Protein AF-A0A011VQW7-F1 (afdb_monomer)

Foldseek 3Di:
DPPPPPPPQKAFVVRDFDPAPAWWWFAFPVGDIAIWGHHPPFIDGPDPPDGSVRTTIIGHDDDPDDDDD

Organism: NCBI:txid1341156

Structure (mmCIF, N/CA/C/O backbone):
data_AF-A0A011VQW7-F1
#
_entry.id   AF-A0A011VQW7-F1
#
loop_
_atom_site.group_PDB
_atom_site.id
_atom_site.type_symbol
_atom_site.label_atom_id
_atom_site.label_alt_id
_atom_site.label_comp_id
_atom_site.label_asym_id
_atom_site.label_entity_id
_atom_site.label_seq_id
_atom_site.pdbx_PDB_ins_code
_atom_site.Cartn_x
_atom_site.Cartn_y
_atom_site.Cartn_z
_atom_site.occupancy
_atom_site.B_iso_or_equiv
_atom_site.auth_seq_id
_atom_site.auth_comp_id
_atom_site.auth_asym_id
_atom_site.auth_atom_id
_atom_site.pdbx_PDB_model_num
ATOM 1 N N . MET A 1 1 ? -27.830 -12.186 9.695 1.00 34.59 1 MET A N 1
ATOM 2 C CA . MET A 1 1 ? -27.453 -12.074 8.272 1.00 34.59 1 MET A CA 1
ATOM 3 C C . MET A 1 1 ? -26.237 -11.182 8.222 1.00 34.59 1 MET A C 1
ATOM 5 O O . MET A 1 1 ? -26.377 -9.963 8.210 1.00 34.59 1 MET A O 1
ATOM 9 N N . ASP A 1 2 ? -25.063 -11.796 8.316 1.00 44.75 2 ASP A N 1
ATOM 10 C CA . ASP A 1 2 ? -23.793 -11.103 8.164 1.00 44.75 2 ASP A CA 1
ATOM 11 C C . ASP A 1 2 ? -23.767 -10.451 6.785 1.00 44.75 2 ASP A C 1
ATOM 13 O O . ASP A 1 2 ? -23.912 -11.112 5.755 1.00 44.75 2 ASP A O 1
ATOM 17 N N . LYS A 1 3 ? -23.680 -9.121 6.765 1.00 47.19 3 LYS A N 1
ATOM 18 C CA . LYS A 1 3 ? -23.439 -8.382 5.531 1.00 47.19 3 LYS A CA 1
ATOM 19 C C . LYS A 1 3 ? -22.027 -8.747 5.092 1.00 47.19 3 LYS A C 1
ATOM 21 O O . LYS A 1 3 ? -21.071 -8.208 5.640 1.00 47.19 3 LYS A O 1
ATOM 26 N N . ILE A 1 4 ? -21.903 -9.662 4.133 1.00 52.00 4 ILE A N 1
ATOM 27 C CA . ILE A 1 4 ? -20.650 -9.883 3.410 1.00 52.00 4 ILE A CA 1
ATOM 28 C C . ILE A 1 4 ? -20.295 -8.532 2.787 1.00 52.00 4 ILE A C 1
ATOM 30 O O . ILE A 1 4 ? -21.009 -8.020 1.921 1.00 52.00 4 ILE A O 1
ATOM 34 N N . LYS A 1 5 ? -19.266 -7.894 3.346 1.00 50.12 5 LYS A N 1
ATOM 35 C CA . LYS A 1 5 ? -18.755 -6.605 2.898 1.00 50.12 5 LYS A CA 1
ATOM 36 C C . LYS A 1 5 ? -18.173 -6.858 1.509 1.00 50.12 5 LYS A C 1
ATOM 38 O O . LYS A 1 5 ? -17.238 -7.632 1.376 1.00 50.12 5 LYS A O 1
ATOM 43 N N . LYS A 1 6 ? -18.818 -6.302 0.488 1.00 50.22 6 LYS A N 1
ATOM 44 C CA . LYS A 1 6 ? -18.422 -6.454 -0.912 1.00 50.22 6 LYS A CA 1
ATOM 45 C C . LYS A 1 6 ? -16.968 -5.987 -1.060 1.00 50.22 6 LYS A C 1
ATOM 47 O O . LYS A 1 6 ? -16.652 -4.908 -0.565 1.00 50.22 6 LYS A O 1
ATOM 52 N N . ASP A 1 7 ? -16.123 -6.795 -1.698 1.00 58.38 7 ASP A N 1
ATOM 53 C CA . ASP A 1 7 ? -14.689 -6.568 -1.972 1.00 58.38 7 ASP A CA 1
ATOM 54 C C . ASP A 1 7 ? -14.398 -5.348 -2.889 1.00 58.38 7 ASP A C 1
ATOM 56 O O . ASP A 1 7 ? -13.443 -5.350 -3.657 1.00 58.38 7 ASP A O 1
ATOM 60 N N . ASP A 1 8 ? -15.218 -4.294 -2.845 1.00 64.62 8 ASP A N 1
ATOM 61 C CA . ASP A 1 8 ? -15.160 -3.143 -3.761 1.00 64.62 8 ASP A CA 1
ATOM 62 C C . ASP A 1 8 ? -14.127 -2.067 -3.350 1.00 64.62 8 ASP A C 1
ATOM 64 O O . ASP A 1 8 ? -13.994 -1.061 -4.044 1.00 64.62 8 ASP A O 1
ATOM 68 N N . ASP A 1 9 ? -13.403 -2.232 -2.236 1.00 82.44 9 ASP A N 1
ATOM 69 C CA . ASP A 1 9 ? -12.487 -1.193 -1.723 1.00 82.44 9 ASP A CA 1
ATOM 70 C C . ASP A 1 9 ? -11.043 -1.316 -2.267 1.00 82.44 9 ASP A C 1
ATOM 72 O O . ASP A 1 9 ? -10.224 -0.423 -2.035 1.00 82.44 9 ASP A O 1
ATOM 76 N N . TRP A 1 10 ? -10.712 -2.392 -2.995 1.00 93.31 10 TRP A N 1
ATOM 77 C CA . TRP A 1 10 ? -9.375 -2.600 -3.565 1.00 93.31 10 TRP A CA 1
ATOM 78 C C . TRP A 1 10 ? -9.167 -1.807 -4.858 1.00 93.31 10 TRP A C 1
ATOM 80 O O . TRP A 1 10 ? -9.933 -1.907 -5.812 1.00 93.31 10 TRP A O 1
ATOM 90 N N . ILE A 1 11 ? -8.076 -1.052 -4.901 1.00 95.38 11 ILE A N 1
ATOM 91 C CA . ILE A 1 11 ? -7.666 -0.201 -6.015 1.00 95.38 11 ILE A CA 1
ATOM 92 C C . ILE A 1 11 ? -6.445 -0.841 -6.671 1.00 95.38 11 ILE A C 1
ATOM 94 O O . ILE A 1 11 ? -5.442 -1.073 -5.997 1.00 95.38 11 ILE A O 1
ATOM 98 N N . SER A 1 12 ? -6.510 -1.115 -7.974 1.00 95.12 12 SER A N 1
ATOM 99 C CA . SER A 1 12 ? -5.353 -1.610 -8.728 1.00 95.12 12 SER A CA 1
ATOM 100 C C . SER A 1 12 ? -4.234 -0.567 -8.747 1.00 95.12 12 SER A C 1
ATOM 102 O O . SER A 1 12 ? -4.491 0.624 -8.949 1.00 95.12 12 SER A O 1
ATOM 104 N N . VAL A 1 13 ? -2.982 -1.007 -8.585 1.00 95.00 13 VAL A N 1
ATOM 105 C CA . VAL A 1 13 ? -1.809 -0.118 -8.702 1.00 95.00 13 VAL A CA 1
ATOM 106 C C . VAL A 1 13 ? -1.651 0.466 -10.110 1.00 95.00 13 VAL A C 1
ATOM 108 O O . VAL A 1 13 ? -1.060 1.534 -10.258 1.00 95.00 13 VAL A O 1
ATOM 111 N N . GLU A 1 14 ? -2.224 -0.200 -11.116 1.00 94.69 14 GLU A N 1
ATOM 112 C CA . GLU A 1 14 ? -2.273 0.269 -12.506 1.00 94.69 14 GLU A CA 1
ATOM 113 C C . GLU A 1 14 ? -3.329 1.366 -12.717 1.00 94.69 14 GLU A C 1
ATOM 115 O O . GLU A 1 14 ? -3.173 2.210 -13.597 1.00 94.69 14 GLU A O 1
ATOM 120 N N . ASP A 1 15 ? -4.390 1.390 -11.900 1.00 96.12 15 ASP A N 1
ATOM 121 C CA . ASP A 1 15 ? -5.430 2.423 -11.985 1.00 96.12 15 ASP A CA 1
ATOM 122 C C . ASP A 1 15 ? -4.960 3.719 -11.321 1.00 96.12 15 ASP A C 1
ATOM 124 O O . ASP A 1 15 ? -5.064 4.810 -11.888 1.00 96.12 15 ASP A O 1
ATOM 128 N N . ARG A 1 16 ? -4.464 3.610 -10.082 1.00 95.62 16 ARG A N 1
ATOM 129 C CA . ARG A 1 16 ? -3.833 4.716 -9.358 1.00 95.62 16 ARG A CA 1
ATOM 130 C C . ARG A 1 16 ? -2.985 4.215 -8.200 1.00 95.62 16 ARG A C 1
ATOM 132 O O . ARG A 1 16 ? -3.276 3.200 -7.571 1.00 95.62 16 ARG A O 1
ATOM 139 N N . LEU A 1 17 ? -2.011 5.033 -7.829 1.00 96.31 17 LEU A N 1
ATOM 140 C CA . LEU A 1 17 ? -1.197 4.851 -6.632 1.00 96.31 17 LEU A CA 1
ATOM 141 C C . LEU A 1 17 ? -1.764 5.685 -5.466 1.00 96.31 17 LEU A C 1
ATOM 143 O O . LEU A 1 17 ? -2.452 6.683 -5.717 1.00 96.31 17 LEU A O 1
ATOM 147 N N . PRO A 1 18 ? -1.512 5.294 -4.204 1.00 96.50 18 PRO A N 1
ATOM 148 C CA . PRO A 1 18 ? -1.872 6.110 -3.047 1.00 96.50 18 PRO A CA 1
ATOM 149 C C . PRO A 1 18 ? -1.030 7.390 -3.004 1.00 96.50 18 PRO A C 1
ATOM 151 O O . PRO A 1 18 ? -0.049 7.536 -3.746 1.00 96.50 18 PRO A O 1
ATOM 154 N N . ASN A 1 19 ? -1.381 8.323 -2.116 1.00 97.12 19 ASN A N 1
ATOM 155 C CA . ASN A 1 19 ? -0.513 9.476 -1.911 1.00 97.12 19 ASN A CA 1
ATOM 156 C C . ASN A 1 19 ? 0.847 9.008 -1.369 1.00 97.12 19 ASN A C 1
ATOM 158 O O . ASN A 1 19 ? 0.904 8.059 -0.579 1.00 97.12 19 ASN A O 1
ATOM 162 N N . PRO A 1 20 ? 1.959 9.658 -1.754 1.00 96.31 20 PRO A N 1
ATOM 163 C CA . PRO A 1 20 ? 3.249 9.320 -1.183 1.00 96.31 20 PRO A CA 1
ATOM 164 C C . PRO A 1 20 ? 3.219 9.389 0.349 1.00 96.31 20 PRO A C 1
ATOM 166 O O . PRO A 1 20 ? 2.709 10.360 0.908 1.00 96.31 20 PRO A O 1
ATOM 169 N N . TYR A 1 21 ? 3.797 8.382 1.006 1.00 95.19 21 TYR A N 1
ATOM 170 C CA . TYR A 1 21 ? 3.848 8.226 2.468 1.00 95.19 21 TYR A CA 1
ATOM 171 C C . TYR A 1 21 ? 2.496 7.968 3.160 1.00 95.19 21 TYR A C 1
ATOM 173 O O . TYR A 1 21 ? 2.433 7.982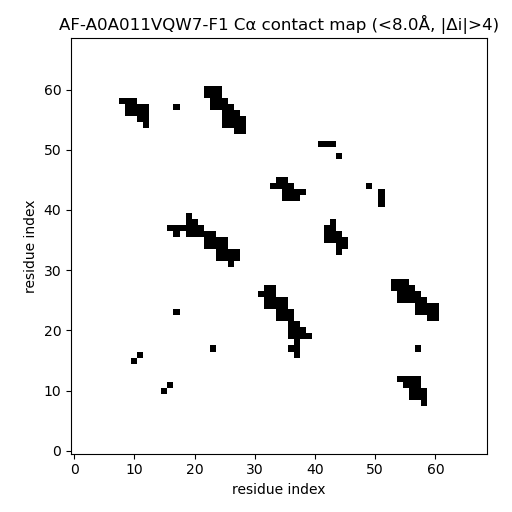 4.387 1.00 95.19 21 TYR A O 1
ATOM 181 N N . GLU A 1 22 ? 1.424 7.706 2.407 1.00 95.62 22 GLU A N 1
ATOM 182 C CA . GLU A 1 22 ? 0.154 7.231 2.960 1.00 95.62 22 GLU A CA 1
ATOM 183 C C . GLU A 1 22 ? 0.247 5.738 3.292 1.00 95.62 22 GLU A C 1
ATOM 185 O O . GLU A 1 22 ? 0.552 4.920 2.421 1.00 95.62 22 GLU A O 1
ATOM 190 N N . GLU A 1 23 ? -0.021 5.384 4.551 1.00 94.81 23 GLU A N 1
ATOM 191 C CA . GLU A 1 23 ? -0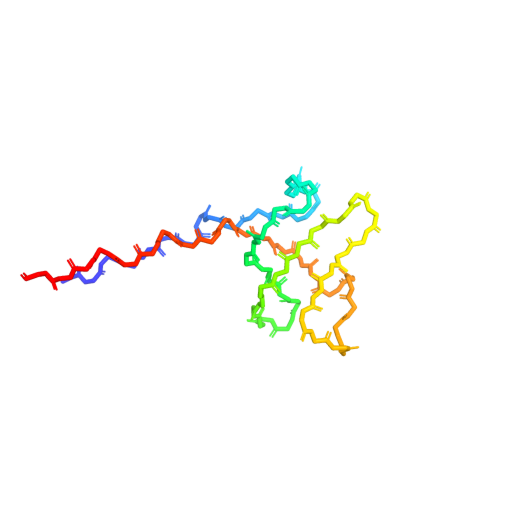.112 3.985 4.966 1.00 94.81 23 GLU A CA 1
ATOM 192 C C . GLU A 1 23 ? -1.406 3.356 4.449 1.00 94.81 23 GLU A C 1
ATOM 194 O O . GLU A 1 23 ? -2.515 3.836 4.702 1.00 94.81 23 GLU A O 1
ATOM 199 N N . VAL A 1 24 ? -1.250 2.247 3.738 1.00 95.38 24 VAL A N 1
ATOM 200 C CA . VAL A 1 24 ? -2.335 1.510 3.098 1.00 95.38 24 VAL A CA 1
ATOM 201 C C . VAL A 1 24 ? -2.171 0.017 3.340 1.00 95.38 24 VAL A C 1
ATOM 203 O O . VAL A 1 24 ? -1.093 -0.471 3.687 1.00 95.38 24 VAL A O 1
ATOM 206 N N . LEU A 1 25 ? -3.259 -0.722 3.146 1.00 95.06 25 LEU A N 1
ATOM 207 C CA . LEU A 1 25 ? -3.204 -2.171 3.049 1.00 95.06 25 LEU A CA 1
ATOM 208 C C . LEU A 1 25 ? -2.857 -2.540 1.604 1.00 95.06 25 LEU A C 1
ATOM 210 O O . LEU A 1 25 ? -3.598 -2.181 0.695 1.00 95.06 25 LEU A O 1
ATOM 214 N N . CYS A 1 26 ? -1.757 -3.250 1.397 1.00 94.44 26 CYS A N 1
ATOM 215 C CA . CYS A 1 26 ? -1.294 -3.752 0.108 1.00 94.44 26 CYS A CA 1
ATOM 216 C C . CYS A 1 26 ? -1.724 -5.209 -0.074 1.00 94.44 26 CYS A C 1
ATOM 218 O O . CYS A 1 26 ? -1.588 -6.008 0.852 1.00 94.44 26 CYS A O 1
ATOM 220 N N . TYR A 1 27 ? -2.190 -5.559 -1.271 1.00 93.81 27 TYR A N 1
ATOM 221 C CA . TYR A 1 27 ? -2.516 -6.922 -1.679 1.00 93.81 27 TYR A CA 1
ATOM 222 C C . TYR A 1 27 ? -1.418 -7.491 -2.573 1.00 93.81 27 TYR A C 1
ATOM 224 O O . TYR A 1 27 ? -1.018 -6.867 -3.562 1.00 93.81 27 TYR A O 1
ATOM 232 N N . LEU A 1 28 ? -0.955 -8.683 -2.225 1.00 90.56 28 LEU A N 1
ATOM 233 C CA . LEU A 1 28 ? 0.134 -9.387 -2.886 1.00 90.56 28 LEU A CA 1
ATOM 234 C C . LEU A 1 28 ? -0.418 -10.375 -3.919 1.00 90.56 28 LEU A C 1
ATOM 236 O O . LEU A 1 28 ? -1.536 -10.873 -3.783 1.00 90.56 28 LEU A O 1
ATOM 240 N N . TRP A 1 29 ? 0.363 -10.679 -4.955 1.00 86.94 29 TRP A N 1
ATOM 241 C CA . TRP A 1 29 ? -0.038 -11.617 -6.015 1.00 86.94 29 TRP A CA 1
ATOM 242 C C . TRP A 1 29 ? -0.374 -13.031 -5.510 1.00 86.94 29 TRP A C 1
ATOM 244 O O . TRP A 1 29 ? -1.116 -13.754 -6.172 1.00 86.94 29 TRP A O 1
ATOM 254 N N . ASP A 1 30 ? 0.166 -13.429 -4.358 1.00 87.19 30 ASP A N 1
ATOM 255 C CA . ASP A 1 30 ? -0.040 -14.737 -3.729 1.00 87.19 30 ASP A CA 1
ATOM 256 C C . ASP A 1 30 ? -1.281 -14.789 -2.817 1.00 87.19 30 ASP A C 1
ATOM 258 O O . ASP A 1 30 ? -1.568 -15.818 -2.204 1.00 87.19 30 ASP A O 1
ATOM 262 N N . GLY A 1 31 ? -2.035 -13.690 -2.742 1.00 87.19 31 GLY A N 1
ATOM 263 C CA . GLY A 1 31 ? -3.244 -13.567 -1.936 1.00 87.19 31 GLY A CA 1
ATOM 264 C C . GLY A 1 31 ? -3.014 -13.083 -0.504 1.00 87.19 31 GLY A C 1
ATOM 265 O O . GLY A 1 31 ? -3.984 -12.946 0.248 1.00 87.19 31 GLY A O 1
ATOM 266 N N . CYS A 1 32 ? -1.767 -12.804 -0.117 1.00 89.62 32 CYS A N 1
ATOM 267 C CA . CYS A 1 32 ? -1.453 -12.192 1.169 1.00 89.62 32 CYS A CA 1
ATOM 268 C C . CYS A 1 32 ? -1.753 -10.682 1.167 1.00 89.62 32 CYS A C 1
ATOM 270 O O . CYS A 1 32 ? -1.857 -10.040 0.121 1.00 89.62 32 CYS A O 1
ATOM 272 N N . TYR A 1 33 ? -1.839 -10.085 2.358 1.00 90.81 33 TYR A N 1
ATOM 273 C CA . TYR A 1 33 ? -1.898 -8.633 2.516 1.00 90.81 33 TYR A CA 1
ATOM 274 C C . TYR A 1 33 ? -0.977 -8.137 3.632 1.00 90.81 33 TYR A C 1
ATOM 276 O O . TYR A 1 33 ? -0.735 -8.832 4.619 1.00 90.81 33 TYR A O 1
ATOM 284 N N . ILE A 1 34 ? -0.465 -6.920 3.467 1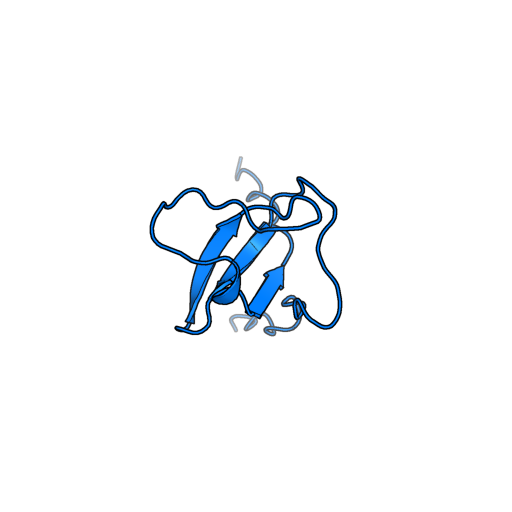.00 92.75 34 ILE A N 1
ATOM 285 C CA . ILE A 1 34 ? 0.522 -6.292 4.354 1.00 92.75 34 ILE A CA 1
ATOM 286 C C . ILE A 1 34 ? 0.294 -4.779 4.423 1.00 92.75 34 ILE A C 1
ATOM 288 O O . ILE A 1 34 ? -0.249 -4.200 3.490 1.00 92.75 34 ILE A O 1
ATOM 292 N N . ILE A 1 35 ? 0.707 -4.124 5.508 1.00 93.94 35 ILE A N 1
ATOM 293 C CA . ILE A 1 35 ? 0.731 -2.657 5.582 1.00 93.94 35 ILE A CA 1
ATOM 294 C C . ILE A 1 35 ? 1.999 -2.125 4.903 1.00 93.94 35 ILE A C 1
ATOM 296 O O . ILE A 1 35 ? 3.096 -2.646 5.110 1.00 93.94 35 ILE A O 1
ATOM 300 N N . GLY A 1 36 ? 1.847 -1.073 4.105 1.00 94.06 36 GLY A N 1
ATOM 301 C CA . GLY A 1 36 ? 2.958 -0.406 3.438 1.00 94.06 36 GLY A CA 1
ATOM 302 C C . GLY A 1 36 ? 2.599 0.993 2.961 1.00 94.06 36 GLY A C 1
ATOM 303 O O . GLY A 1 36 ? 1.465 1.442 3.113 1.00 94.06 36 GLY A O 1
ATOM 304 N N . TYR A 1 37 ? 3.571 1.676 2.359 1.00 95.69 37 TYR A N 1
ATOM 30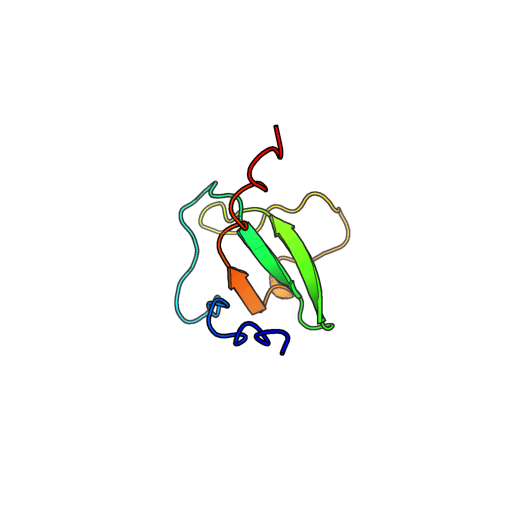5 C CA . TYR A 1 37 ? 3.356 2.974 1.719 1.00 95.69 37 TYR A CA 1
ATOM 306 C C . TYR A 1 37 ? 4.190 3.119 0.445 1.00 95.69 37 TYR A C 1
ATOM 308 O O . TYR A 1 37 ? 5.272 2.544 0.305 1.00 95.69 37 TYR A O 1
ATOM 316 N N . TYR A 1 38 ? 3.690 3.909 -0.502 1.00 95.44 38 TY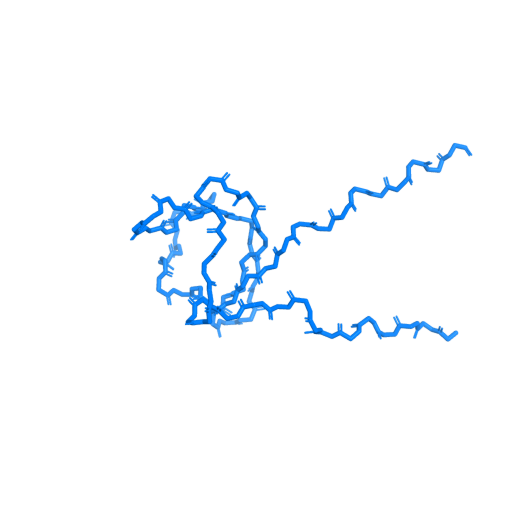R A N 1
ATOM 317 C CA . TYR A 1 38 ? 4.405 4.252 -1.731 1.00 95.44 38 TYR A CA 1
ATOM 318 C C . TYR A 1 38 ? 5.204 5.548 -1.538 1.00 95.44 38 TYR A C 1
ATOM 320 O O . TYR A 1 38 ? 4.718 6.473 -0.897 1.00 95.44 38 TYR A O 1
ATOM 328 N N . ILE A 1 39 ? 6.417 5.656 -2.094 1.00 95.19 39 ILE A N 1
ATOM 329 C CA . ILE A 1 39 ? 7.258 6.875 -1.983 1.00 95.19 39 ILE A CA 1
ATOM 330 C C . ILE A 1 39 ? 7.470 7.616 -3.309 1.00 95.19 39 ILE A C 1
ATOM 332 O O . ILE A 1 39 ? 8.395 8.414 -3.442 1.00 95.19 39 ILE A O 1
ATOM 336 N N . GLY A 1 40 ? 6.647 7.342 -4.321 1.00 92.69 40 GLY A N 1
ATOM 337 C CA . GLY A 1 40 ? 6.740 7.986 -5.637 1.00 92.69 40 GLY A CA 1
ATOM 338 C C . GLY A 1 40 ? 7.470 7.158 -6.696 1.00 92.69 40 GLY A C 1
ATOM 339 O O . GLY A 1 40 ? 7.234 7.370 -7.881 1.00 92.69 40 GLY A O 1
ATOM 340 N N . PHE A 1 41 ? 8.296 6.189 -6.289 1.00 90.12 41 PHE A N 1
ATOM 341 C CA . PHE A 1 41 ? 9.014 5.292 -7.210 1.00 90.12 41 PHE A CA 1
ATOM 342 C C . PHE A 1 41 ? 9.158 3.841 -6.724 1.00 90.12 41 PHE A C 1
ATOM 344 O O . PHE A 1 41 ? 9.596 2.984 -7.486 1.00 90.12 41 PHE A O 1
ATOM 351 N N . ARG A 1 42 ? 8.840 3.551 -5.456 1.00 91.25 42 ARG A N 1
ATOM 352 C CA . ARG A 1 42 ? 8.822 2.190 -4.900 1.00 91.25 42 ARG A CA 1
ATOM 353 C C . ARG A 1 42 ? 7.887 2.101 -3.702 1.00 91.25 42 ARG A C 1
ATOM 355 O O . ARG A 1 42 ? 7.568 3.119 -3.084 1.00 91.25 42 ARG A O 1
ATOM 362 N N . TRP A 1 43 ? 7.513 0.878 -3.361 1.00 93.50 43 TRP A N 1
ATOM 363 C CA . TRP A 1 43 ? 6.826 0.548 -2.118 1.00 93.50 43 TRP A CA 1
ATOM 364 C C . TRP A 1 43 ? 7.831 0.331 -0.985 1.00 93.50 43 TRP A C 1
ATOM 366 O O . TRP A 1 43 ? 8.909 -0.223 -1.208 1.00 93.50 43 TRP A O 1
ATOM 376 N N . ILE A 1 44 ? 7.480 0.784 0.217 1.00 92.44 44 ILE A N 1
ATOM 377 C CA . ILE A 1 44 ? 8.190 0.501 1.463 1.00 92.44 44 ILE A CA 1
ATOM 378 C C . ILE A 1 44 ? 7.280 -0.360 2.330 1.00 92.44 44 ILE A C 1
ATOM 380 O O . ILE A 1 44 ? 6.121 -0.014 2.565 1.00 92.44 44 ILE A O 1
ATOM 384 N N . LEU A 1 45 ? 7.822 -1.489 2.774 1.00 89.38 45 LEU A N 1
ATOM 385 C CA . LEU A 1 45 ? 7.128 -2.522 3.527 1.00 89.38 45 LEU A CA 1
ATOM 386 C C . LEU A 1 45 ? 7.917 -2.822 4.798 1.00 89.38 45 LEU A C 1
ATOM 388 O O . LEU A 1 45 ? 9.144 -2.729 4.795 1.00 89.38 45 LEU A O 1
ATOM 392 N N . ASP A 1 46 ? 7.227 -3.247 5.852 1.00 78.38 46 ASP A N 1
ATOM 393 C CA . ASP A 1 46 ? 7.846 -3.614 7.137 1.00 78.38 46 ASP A CA 1
ATOM 394 C C . ASP A 1 46 ? 8.495 -5.020 7.118 1.00 78.38 46 ASP A C 1
ATOM 396 O O . ASP A 1 46 ? 8.779 -5.621 8.150 1.00 78.38 46 ASP A O 1
ATOM 400 N N . ILE A 1 47 ? 8.698 -5.602 5.927 1.00 77.44 47 ILE A N 1
ATOM 401 C CA . ILE A 1 47 ? 9.264 -6.944 5.750 1.00 77.44 47 ILE A CA 1
ATOM 402 C C . ILE A 1 47 ? 10.284 -6.927 4.610 1.00 77.44 47 ILE A C 1
ATOM 404 O O . ILE A 1 47 ? 9.980 -6.522 3.491 1.00 77.44 47 ILE A O 1
ATOM 408 N N . GLU A 1 48 ? 11.485 -7.446 4.871 1.00 68.69 48 GLU A N 1
ATOM 409 C CA . GLU A 1 48 ? 12.622 -7.407 3.935 1.00 68.69 48 GLU A CA 1
ATOM 410 C C . GLU A 1 48 ? 12.485 -8.315 2.695 1.00 68.69 48 GLU A C 1
ATOM 412 O O . GLU A 1 48 ? 13.320 -8.255 1.796 1.00 68.69 48 GLU A O 1
ATOM 417 N N . ARG A 1 49 ? 11.473 -9.195 2.634 1.00 71.00 49 ARG A N 1
ATOM 418 C CA . ARG A 1 49 ? 11.392 -10.279 1.628 1.00 71.00 49 ARG A CA 1
ATOM 419 C C . ARG A 1 49 ? 10.397 -10.052 0.491 1.00 71.00 49 ARG A C 1
ATOM 421 O O . ARG A 1 49 ? 10.274 -10.937 -0.348 1.00 71.00 49 ARG A O 1
ATOM 428 N N . ILE A 1 50 ? 9.685 -8.931 0.472 1.00 75.81 50 ILE A N 1
ATOM 429 C CA . ILE A 1 50 ? 8.643 -8.666 -0.524 1.00 75.81 50 ILE A CA 1
ATOM 430 C C . ILE A 1 50 ? 9.160 -7.634 -1.521 1.00 75.81 50 ILE A C 1
ATOM 432 O O . ILE A 1 50 ? 9.618 -6.559 -1.124 1.00 75.81 50 ILE A O 1
ATOM 436 N N . ASP A 1 51 ? 9.077 -7.945 -2.813 1.00 79.31 51 ASP A N 1
ATOM 437 C CA . ASP A 1 51 ? 9.385 -6.970 -3.847 1.00 79.31 51 ASP A CA 1
ATOM 438 C C . ASP A 1 51 ? 8.181 -6.047 -4.060 1.00 79.31 51 ASP A C 1
ATOM 440 O O . ASP A 1 51 ? 7.029 -6.467 -4.074 1.00 79.31 51 ASP A O 1
ATOM 444 N N . SER A 1 52 ? 8.447 -4.768 -4.305 1.00 77.88 52 SER A N 1
ATOM 445 C CA . SER A 1 52 ? 7.445 -3.808 -4.776 1.00 77.88 52 SER A CA 1
ATOM 446 C C . SER A 1 52 ? 6.584 -4.305 -5.948 1.00 77.88 52 SER A C 1
ATOM 448 O O . SER A 1 52 ? 5.427 -3.910 -6.057 1.00 77.88 52 SER A O 1
ATOM 450 N N . ARG A 1 53 ? 7.142 -5.166 -6.809 1.00 82.44 53 ARG A N 1
ATOM 451 C CA . ARG A 1 53 ? 6.473 -5.780 -7.965 1.00 82.44 53 ARG A CA 1
ATOM 452 C C . ARG A 1 53 ? 5.428 -6.823 -7.580 1.00 82.44 53 ARG A C 1
ATOM 454 O O . ARG A 1 53 ? 4.606 -7.181 -8.416 1.00 82.44 53 ARG A O 1
ATOM 461 N N . ASP A 1 54 ? 5.460 -7.300 -6.341 1.00 89.69 54 ASP A N 1
ATOM 462 C CA . ASP A 1 54 ? 4.526 -8.303 -5.851 1.00 89.69 54 ASP A CA 1
ATOM 463 C C . ASP A 1 54 ? 3.171 -7.697 -5.452 1.00 89.69 54 ASP A C 1
ATOM 465 O O . ASP A 1 54 ? 2.210 -8.436 -5.237 1.00 89.69 54 ASP A O 1
ATOM 469 N N . ILE A 1 55 ? 3.076 -6.364 -5.361 1.00 93.44 55 ILE A N 1
ATOM 470 C CA . ILE A 1 55 ? 1.867 -5.641 -4.959 1.00 93.44 55 ILE A CA 1
ATOM 471 C C . ILE A 1 55 ? 1.000 -5.369 -6.185 1.00 93.44 55 ILE A C 1
ATOM 473 O O . ILE A 1 55 ? 1.424 -4.699 -7.123 1.00 93.44 55 ILE A O 1
ATOM 477 N N . THR A 1 56 ? -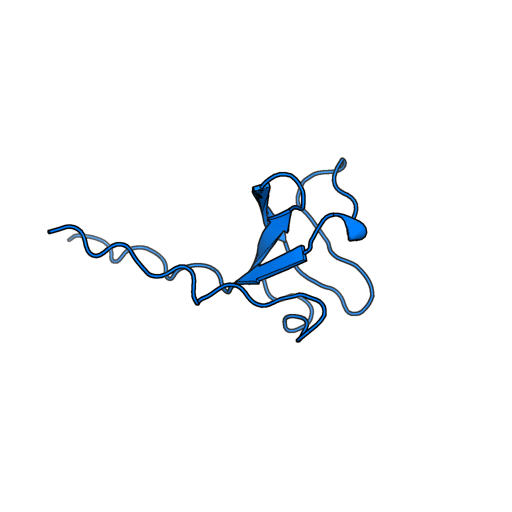0.242 -5.846 -6.146 1.00 95.06 56 THR A N 1
ATOM 478 C CA . THR A 1 56 ? -1.193 -5.713 -7.262 1.00 95.06 56 THR A CA 1
ATOM 479 C C . THR A 1 56 ? -2.304 -4.707 -6.976 1.00 95.06 56 THR A C 1
ATOM 481 O O . THR A 1 56 ? -2.762 -4.017 -7.884 1.00 95.06 56 THR A O 1
ATOM 484 N N . HIS A 1 57 ? -2.735 -4.599 -5.718 1.00 95.94 57 HIS A N 1
ATOM 485 C CA . HIS A 1 57 ? -3.818 -3.708 -5.305 1.00 95.94 57 HIS A CA 1
ATOM 486 C C . HIS A 1 57 ? -3.518 -3.086 -3.944 1.00 95.94 57 HIS A C 1
ATOM 488 O O . HIS A 1 57 ? -2.696 -3.593 -3.179 1.00 95.94 57 HIS A O 1
ATOM 494 N N . TRP A 1 58 ? -4.215 -2.006 -3.615 1.00 96.19 58 TRP A N 1
ATOM 495 C CA . TRP A 1 58 ? -4.173 -1.389 -2.296 1.00 96.19 58 TRP A CA 1
ATOM 496 C C . TRP A 1 58 ? -5.549 -0.879 -1.864 1.00 96.19 58 TRP A C 1
ATOM 498 O O . TRP A 1 58 ? -6.425 -0.655 -2.695 1.00 96.19 58 TRP A O 1
ATOM 508 N N . GLN A 1 59 ? -5.745 -0.677 -0.565 1.00 96.25 59 GLN A N 1
ATOM 509 C CA . GLN A 1 59 ? -6.902 0.040 -0.029 1.00 96.25 59 GLN A CA 1
ATOM 510 C C . GLN A 1 59 ? -6.506 0.886 1.189 1.00 96.25 59 GLN A C 1
ATOM 512 O O . GLN A 1 59 ? -5.529 0.555 1.871 1.00 96.25 59 GLN A O 1
ATOM 517 N N . PRO A 1 60 ? -7.254 1.956 1.512 1.00 94.94 60 PRO A N 1
ATOM 518 C CA . PRO A 1 60 ? -7.058 2.690 2.757 1.00 94.94 60 PRO A CA 1
ATOM 519 C C . PRO A 1 60 ? -7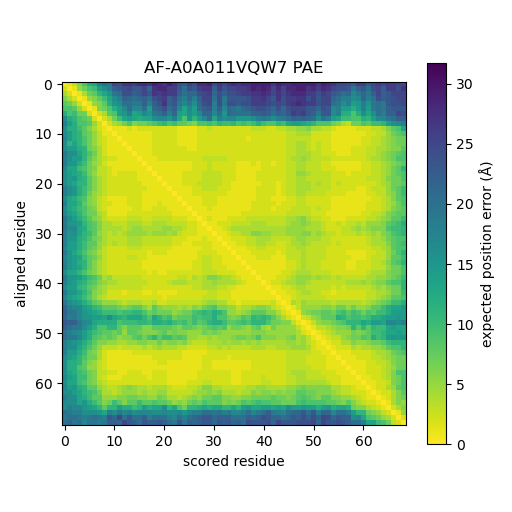.178 1.766 3.972 1.00 94.94 60 PRO A C 1
ATOM 521 O O . PRO A 1 60 ? -7.983 0.831 3.976 1.00 94.94 60 PRO A O 1
ATOM 524 N N . LEU A 1 61 ? -6.424 2.051 5.035 1.00 92.38 61 LEU A N 1
ATOM 525 C CA . LEU A 1 61 ? -6.579 1.308 6.282 1.00 92.38 61 LEU A CA 1
ATOM 526 C C . LEU A 1 61 ? -8.016 1.446 6.820 1.00 92.38 61 LEU A C 1
ATOM 528 O O . LEU A 1 61 ? -8.617 2.528 6.745 1.00 92.38 61 LEU A O 1
ATOM 532 N N . PRO A 1 62 ? -8.592 0.370 7.387 1.00 87.88 62 PRO A N 1
ATOM 533 C CA . PRO A 1 62 ? -9.898 0.455 8.010 1.00 87.88 62 PRO A CA 1
ATOM 534 C C . PRO A 1 62 ? -9.850 1.468 9.153 1.00 87.88 62 PRO A C 1
ATOM 536 O O . PRO A 1 62 ? -8.849 1.609 9.857 1.00 87.88 62 PRO A O 1
ATOM 539 N N . LYS A 1 63 ? -10.967 2.163 9.375 1.00 85.56 63 LYS A N 1
ATOM 540 C CA . LYS A 1 63 ? -11.084 3.032 10.548 1.00 85.56 63 LYS A CA 1
ATOM 541 C C . LYS A 1 63 ? -10.867 2.190 11.810 1.00 85.56 63 LYS A C 1
ATOM 543 O O . LYS A 1 63 ? -11.403 1.079 11.873 1.00 85.56 63 LYS A O 1
ATOM 548 N N . PRO A 1 64 ? -10.138 2.712 12.813 1.00 83.69 64 PRO A N 1
ATOM 549 C CA . PRO A 1 64 ? -9.976 2.009 14.075 1.00 83.69 64 PRO A CA 1
ATOM 550 C C . PRO A 1 64 ? -11.357 1.664 14.652 1.00 83.69 64 PRO A C 1
ATOM 552 O O . PRO A 1 64 ? -12.313 2.431 14.456 1.00 83.69 64 PRO A O 1
ATOM 555 N N . PRO A 1 65 ? -11.492 0.523 15.348 1.00 85.44 65 PRO A N 1
ATOM 556 C CA . PRO A 1 65 ? -12.753 0.157 15.969 1.00 85.44 65 PRO A CA 1
ATOM 557 C C . PRO A 1 65 ? -13.185 1.267 16.928 1.00 85.44 65 PRO A C 1
ATOM 559 O O . PRO A 1 65 ? -12.369 1.872 17.629 1.00 85.44 65 PRO A O 1
ATOM 562 N N . LYS A 1 66 ? -14.488 1.554 16.961 1.00 83.94 66 LYS A N 1
ATOM 563 C CA . LYS A 1 66 ? -15.030 2.432 17.997 1.00 83.94 66 LYS A CA 1
ATOM 564 C C . LYS A 1 66 ? -14.833 1.716 19.328 1.00 83.94 66 LYS A C 1
ATOM 566 O O . LYS A 1 66 ? -15.219 0.559 19.451 1.00 83.94 66 LYS A O 1
ATOM 571 N N . LYS A 1 67 ? -14.219 2.390 20.299 1.00 78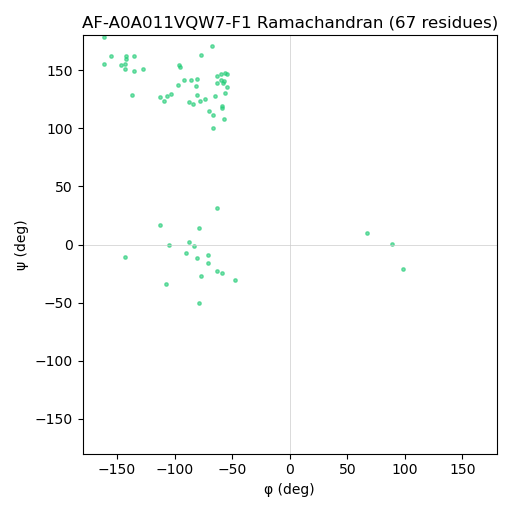.69 67 LYS A N 1
ATOM 572 C CA . LYS A 1 67 ? -14.096 1.863 21.657 1.00 78.69 67 LYS A CA 1
ATOM 573 C C . LYS A 1 67 ? -15.510 1.606 22.185 1.00 78.69 67 LYS A C 1
ATOM 575 O O . LYS A 1 67 ? -16.311 2.538 22.226 1.00 78.69 67 LYS A O 1
ATOM 580 N N . GLU A 1 68 ? -15.824 0.362 22.521 1.00 73.56 68 GLU A N 1
ATOM 581 C CA . GLU A 1 68 ? -17.014 0.063 23.312 1.00 73.56 68 GLU A CA 1
ATOM 582 C C . GLU A 1 68 ? -16.731 0.591 24.724 1.00 73.56 68 GLU A C 1
ATOM 584 O O . GLU A 1 68 ? -15.755 0.184 25.359 1.00 73.56 68 GLU A O 1
ATOM 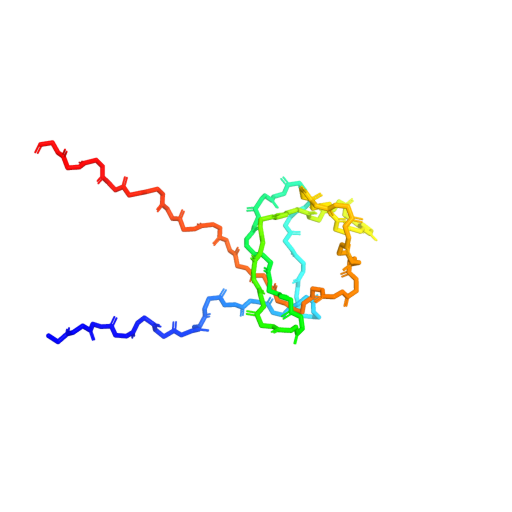589 N N . CYS A 1 69 ? -17.494 1.601 25.140 1.00 55.31 69 CYS A N 1
ATOM 590 C CA . CYS A 1 69 ? -17.485 2.128 26.502 1.00 55.31 69 CYS A CA 1
ATOM 591 C C . CYS A 1 69 ? -18.608 1.474 27.299 1.00 55.31 69 CYS A C 1
ATOM 593 O O . CYS A 1 69 ? -19.700 1.302 26.709 1.00 55.31 69 CYS A O 1
#

Sequence (69 aa):
MDKIKKDDDWISVEDRLPNPYEEVLCYLWDGCYIIGYYIGFRWILDIERIDSRDITHWQPLPKPPKKEC

Solvent-accessible surface area (backbone atoms only — not comparable to full-atom values): 4470 Å² total; per-residue (Å²): 132,84,76,78,76,72,86,77,67,65,38,41,54,88,80,51,73,75,58,67,71,42,71,26,38,34,30,35,80,87,73,49,73,46,63,32,28,37,71,86,85,51,60,49,60,92,52,96,86,69,58,60,85,42,50,51,30,33,28,77,61,76,78,79,79,80,80,87,126

Mean predicted aligned error: 6.9 Å

Radius of gyration: 13.56 Å; Cα contacts (8 Å, |Δi|>4): 93; chains: 1; bounding box: 40×24×39 Å

InterPro domains:
  IPR007539 Domain of unknown function DUF551 [PF04448] (10-66)

Nearest PDB structures (foldseek):
  2gre-assembly2_N  TM=6.061E-01  e=1.266E+00  Bacillus cereus
  2gre-assembly2_M  TM=6.046E-01  e=2.769E+00  Bacillus cereus

Secondary structure (DSSP, 8-state):
------STT-EETTT-PPPTT--EEEEETTS-EEEEEE-SSSEEESSTT--GGGEEEEEEPPPPPPP--

pLDDT: mean 84.75, std 15.04, range [34.59, 97.12]